Protein AF-A0A1J3JFQ8-F1 (afdb_monomer)

Sequence (88 aa):
FSEDWSSCQTNILGEKMFIHPRHDKEMRPHQIEGFGFLCNNLGANKPGGCILAHAPGSGKTFLLISFMQSFMAMDPQAKPLIVLPKGI

Radius of gyration: 14.69 Å; Cα contacts (8 Å, |Δi|>4): 59; chains: 1; bounding box: 39×40×32 Å

InterPro domains:
  IPR006935 Helicase/UvrB, N-terminal [PF04851] (25-85)
  IPR027417 P-loop containing nucleoside triphosphate hydrolase [SSF52540] (15-86)
  IPR038718 SNF2-like, N-terminal domain superfamily [G3DSA:3.40.50.10810] (2-88)
  IPR044567 SNF2 domain-containing protein CLSY/DRD1 [PTHR45821] (14-88)

Solvent-accessible surface area (backbone atoms only — not comparable to full-atom values): 5782 Å² total; per-residue (Å²): 138,85,80,75,79,76,78,66,85,64,49,79,47,33,80,66,57,55,74,51,74,77,53,56,78,71,52,50,73,72,47,53,53,50,46,53,53,45,31,63,27,61,41,26,82,76,56,80,60,86,82,89,82,70,65,87,90,74,49,60,69,60,45,51,53,47,48,50,56,25,51,38,70,70,36,81,84,64,78,89,84,86,86,73,80,84,81,133

Mean predicted aligned error: 8.01 Å

Organism: Noccaea caerulescens (NC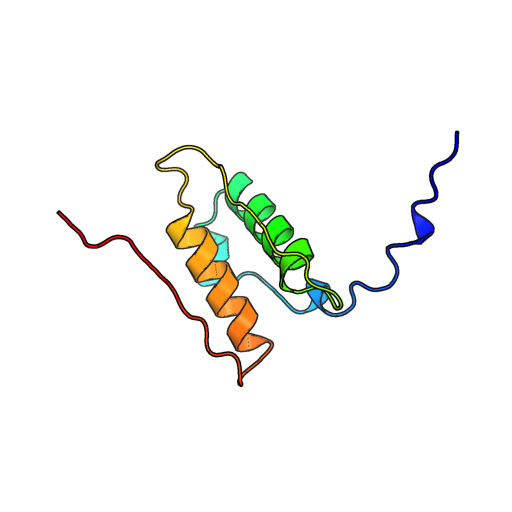BI:txid107243)

pLDDT: mean 83.24, std 19.45, range [32.66, 96.94]

Secondary structure (DSSP, 8-state):
----GGGGTT-TTGGG----HHHHTT--HHHHHHHHHHHHHHSSSS-------PPTTS-HHHHHHHHHHHHHHH-TT-------PPP-

Foldseek 3Di:
DDDDPPPPPFFPQLVQQDQDPVLVVVDDPVLVVVLSVCSVQPRTPDHDDDDDPDDPPNCVVSSVVRNVVRVCVSPVVDDDDDDDPDDD

Structure (mmCIF, N/CA/C/O backbone):
data_AF-A0A1J3JFQ8-F1
#
_entry.id   AF-A0A1J3JFQ8-F1
#
loop_
_atom_site.group_PDB
_atom_site.id
_atom_site.type_symbol
_atom_site.label_atom_id
_atom_site.label_alt_id
_atom_site.label_comp_id
_atom_site.label_asym_id
_atom_site.label_entity_id
_atom_site.label_seq_id
_atom_site.pdbx_PDB_ins_code
_atom_site.Cartn_x
_atom_site.Cartn_y
_atom_site.Cartn_z
_atom_site.occupancy
_atom_site.B_iso_or_equiv
_atom_site.auth_seq_id
_atom_site.auth_comp_id
_atom_site.auth_asym_id
_atom_site.auth_atom_id
_atom_site.pdbx_PDB_model_num
ATOM 1 N N . PHE A 1 1 ? -27.042 19.468 -15.018 1.00 39.31 1 PHE A N 1
ATOM 2 C CA . PHE A 1 1 ? -26.803 18.220 -14.276 1.00 39.31 1 PHE A CA 1
ATOM 3 C C . PHE A 1 1 ? -25.693 18.496 -13.285 1.00 39.31 1 PHE A C 1
ATOM 5 O O . PHE A 1 1 ? -24.529 18.474 -13.652 1.00 39.31 1 PHE A O 1
ATOM 12 N N . SER A 1 2 ? -26.084 18.947 -12.094 1.00 32.66 2 SER A N 1
ATOM 13 C CA . SER A 1 2 ? -25.170 19.265 -11.001 1.00 32.66 2 SER A CA 1
ATOM 14 C C . SER A 1 2 ? -25.108 18.020 -10.134 1.00 32.66 2 SER A C 1
ATOM 16 O O . SER A 1 2 ? -26.075 17.729 -9.435 1.00 32.66 2 SER A O 1
ATOM 18 N N . GLU A 1 3 ? -24.038 17.244 -10.260 1.00 40.56 3 GLU A 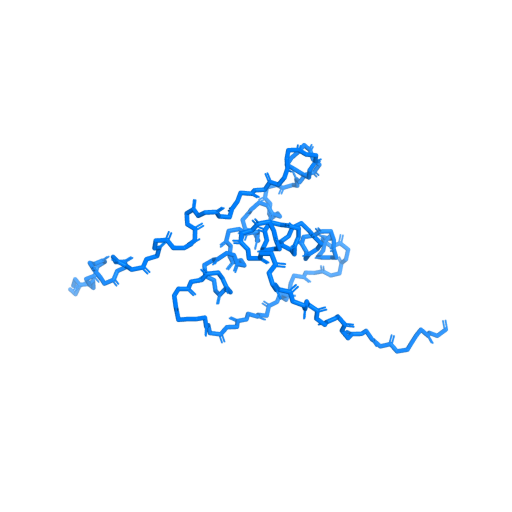N 1
ATOM 19 C CA . GLU A 1 3 ? -23.772 16.157 -9.324 1.00 40.56 3 GLU A CA 1
ATOM 20 C C . GLU A 1 3 ? -23.071 16.736 -8.100 1.00 40.56 3 GLU A C 1
ATOM 22 O O . GLU A 1 3 ? -22.082 17.466 -8.176 1.00 40.56 3 GLU A O 1
ATOM 27 N N . ASP A 1 4 ? -23.713 16.471 -6.976 1.00 35.47 4 ASP A N 1
ATOM 28 C CA . ASP A 1 4 ? -23.486 17.052 -5.673 1.00 35.47 4 ASP A CA 1
ATOM 29 C C . ASP A 1 4 ? -22.180 16.498 -5.080 1.00 35.47 4 ASP A C 1
ATOM 31 O O . ASP A 1 4 ? -22.120 15.372 -4.587 1.00 35.47 4 ASP A O 1
ATOM 35 N N . TRP A 1 5 ? -21.108 17.292 -5.119 1.00 45.00 5 TRP A N 1
ATOM 36 C CA . TRP A 1 5 ? -19.824 16.977 -4.467 1.00 45.00 5 TRP A CA 1
AT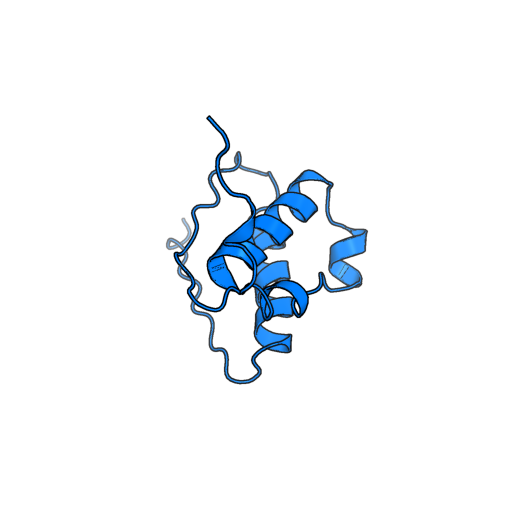OM 37 C C . TRP A 1 5 ? -19.907 16.995 -2.926 1.00 45.00 5 TRP A C 1
ATOM 39 O O . TRP A 1 5 ? -18.916 16.756 -2.234 1.00 45.00 5 TRP A O 1
ATOM 49 N N . SER A 1 6 ? -21.093 17.241 -2.368 1.00 37.78 6 SER A N 1
ATOM 50 C CA . SER A 1 6 ? -21.321 17.425 -0.933 1.00 37.78 6 SER A CA 1
ATOM 51 C C . SER A 1 6 ? -21.397 16.118 -0.130 1.00 37.78 6 SER A C 1
ATOM 53 O O . SER A 1 6 ? -21.389 16.161 1.098 1.00 37.78 6 SER A O 1
ATOM 55 N N . SER A 1 7 ? -21.410 14.939 -0.768 1.00 36.72 7 SER A N 1
ATOM 56 C CA . SER A 1 7 ? -21.483 13.651 -0.047 1.00 36.72 7 SER A CA 1
ATOM 57 C C . SER A 1 7 ? -20.136 13.134 0.497 1.00 36.72 7 SER A C 1
ATOM 59 O O . SER A 1 7 ? -20.112 12.112 1.187 1.00 36.72 7 SER A O 1
ATOM 61 N N . CYS A 1 8 ? -19.010 13.809 0.245 1.00 43.97 8 CYS A N 1
ATOM 62 C CA . CYS A 1 8 ? -17.686 13.346 0.693 1.00 43.97 8 CYS A CA 1
ATOM 63 C C . CYS A 1 8 ? -17.319 13.747 2.139 1.00 43.97 8 CYS A C 1
ATOM 65 O O . CYS A 1 8 ? -16.202 13.480 2.585 1.00 43.97 8 CYS A O 1
ATOM 67 N N . GLN A 1 9 ? -18.240 14.332 2.914 1.00 43.38 9 GLN A N 1
ATOM 68 C CA . GLN A 1 9 ? -17.997 14.803 4.290 1.00 43.38 9 GLN A CA 1
ATOM 69 C C . GLN A 1 9 ? -17.855 13.697 5.368 1.00 43.38 9 GLN A C 1
ATOM 71 O O . GLN A 1 9 ? -18.167 13.923 6.533 1.00 43.38 9 GLN A O 1
ATOM 76 N N . THR A 1 10 ? -17.343 12.502 5.046 1.00 40.09 10 THR A N 1
ATOM 77 C CA . THR A 1 10 ? -17.058 11.462 6.065 1.00 40.09 10 THR A CA 1
ATOM 78 C C . THR A 1 10 ? -15.706 10.747 5.916 1.00 40.09 10 THR A C 1
ATOM 80 O O . THR A 1 10 ? -15.568 9.608 6.358 1.00 40.09 10 THR A O 1
ATOM 83 N N . ASN A 1 11 ? -14.665 11.406 5.393 1.00 44.53 11 ASN A N 1
ATOM 84 C CA . ASN A 1 11 ? -13.304 10.836 5.304 1.00 44.53 11 ASN A CA 1
ATOM 85 C C . ASN A 1 11 ? -12.346 11.275 6.433 1.00 44.53 11 ASN A C 1
ATOM 87 O O . ASN A 1 11 ? -11.153 11.444 6.213 1.00 44.53 11 ASN A O 1
ATOM 91 N N . ILE A 1 12 ? -12.838 11.385 7.672 1.00 48.38 12 ILE A N 1
ATOM 92 C CA . ILE A 1 12 ? -12.038 11.818 8.842 1.00 48.38 12 ILE A CA 1
ATOM 93 C C . ILE A 1 12 ? -10.858 10.857 9.154 1.00 48.38 12 ILE A C 1
ATOM 95 O O . ILE A 1 12 ? -9.907 11.227 9.837 1.00 48.38 12 ILE A O 1
ATOM 99 N N . LEU A 1 13 ? -10.874 9.619 8.640 1.00 49.25 13 LEU A N 1
ATOM 100 C CA . LEU A 1 13 ? -9.785 8.646 8.825 1.00 49.25 13 LEU A CA 1
ATOM 101 C C . LEU A 1 13 ? -8.719 8.668 7.714 1.00 49.25 13 LEU A C 1
ATOM 103 O O . LEU A 1 13 ? -7.552 8.417 8.008 1.00 49.25 13 LEU A O 1
ATOM 107 N N . GLY A 1 14 ? -9.075 9.037 6.476 1.00 49.28 14 GLY A N 1
ATOM 108 C CA . GLY A 1 14 ? -8.106 9.182 5.379 1.00 49.28 14 GLY A CA 1
ATOM 109 C C . GLY A 1 14 ? -7.085 10.297 5.642 1.00 49.28 14 GLY A C 1
ATOM 110 O O . GLY A 1 14 ? -5.931 10.186 5.239 1.00 49.28 14 GLY A O 1
ATOM 111 N N . GLU A 1 15 ? -7.479 11.314 6.413 1.00 54.72 15 GLU A N 1
ATOM 112 C CA . GLU A 1 15 ? -6.621 12.422 6.856 1.00 54.72 15 GLU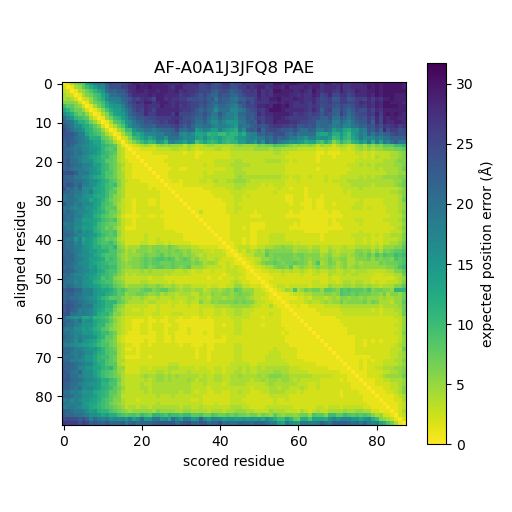 A CA 1
ATOM 113 C C . GLU A 1 15 ? -5.585 12.033 7.928 1.00 54.72 15 GLU A C 1
ATOM 115 O O . GLU A 1 15 ? -4.694 12.825 8.227 1.00 54.72 15 GLU A O 1
ATOM 120 N N . LYS A 1 16 ? -5.657 10.828 8.517 1.00 64.50 16 LYS A N 1
ATOM 121 C CA . LYS A 1 16 ? -4.686 10.367 9.532 1.00 64.50 16 LYS A CA 1
ATOM 122 C C . LYS A 1 16 ? -3.513 9.573 8.968 1.00 64.50 16 LYS A C 1
ATOM 124 O O . LYS A 1 16 ? -2.552 9.318 9.695 1.00 64.50 16 LYS A O 1
ATOM 129 N N . MET A 1 17 ? -3.582 9.154 7.709 1.00 82.06 17 MET A N 1
ATOM 130 C CA . MET A 1 17 ? -2.572 8.287 7.115 1.00 82.06 17 MET A CA 1
ATOM 131 C C . MET A 1 17 ? -1.600 9.100 6.258 1.00 82.06 17 MET A C 1
ATOM 133 O O . MET A 1 17 ? -1.908 9.493 5.137 1.00 82.06 17 MET A O 1
ATOM 137 N N . PHE A 1 18 ? -0.399 9.324 6.787 1.00 90.06 18 PHE A N 1
ATOM 138 C CA . PHE A 1 18 ? 0.666 10.062 6.105 1.00 90.06 18 PHE A CA 1
ATOM 139 C C . PHE A 1 18 ? 1.748 9.119 5.591 1.00 90.06 18 PHE A C 1
ATOM 141 O O . PHE A 1 18 ? 2.049 8.106 6.227 1.00 90.06 18 PHE A O 1
ATOM 148 N N . ILE A 1 19 ? 2.372 9.464 4.465 1.00 93.56 19 ILE A N 1
ATOM 149 C CA . ILE A 1 19 ? 3.534 8.729 3.958 1.00 93.56 19 ILE A CA 1
ATOM 150 C C . ILE A 1 19 ? 4.672 8.889 4.970 1.00 93.56 19 ILE A C 1
ATOM 152 O O . ILE A 1 19 ? 5.008 9.998 5.384 1.00 93.56 19 ILE A O 1
ATOM 156 N N . HIS A 1 20 ? 5.278 7.777 5.388 1.00 94.38 20 HIS A N 1
ATOM 157 C CA . HIS A 1 20 ? 6.427 7.839 6.284 1.00 94.38 20 HIS A CA 1
ATOM 158 C C . HIS A 1 20 ? 7.571 8.647 5.627 1.00 94.38 20 HIS A C 1
ATOM 160 O O . HIS A 1 20 ? 7.900 8.364 4.472 1.00 94.38 20 HIS A O 1
ATOM 166 N N . PRO A 1 21 ? 8.264 9.565 6.338 1.00 93.19 21 PRO A N 1
ATOM 167 C CA . PRO A 1 21 ? 9.244 10.477 5.728 1.00 93.19 21 PRO A CA 1
ATOM 168 C C . PRO A 1 21 ? 10.372 9.800 4.941 1.00 93.19 21 PRO A C 1
ATOM 170 O O . PRO A 1 21 ? 10.929 10.377 4.013 1.00 93.19 21 PRO A O 1
ATOM 173 N N . ARG A 1 22 ? 10.741 8.565 5.307 1.00 94.12 22 ARG A N 1
ATOM 174 C CA . ARG A 1 22 ? 11.727 7.774 4.549 1.00 94.12 22 ARG A CA 1
ATOM 175 C C . ARG A 1 22 ? 11.199 7.348 3.179 1.00 94.12 22 ARG A C 1
ATOM 177 O O . ARG A 1 22 ? 11.974 7.286 2.241 1.00 94.12 22 ARG A O 1
ATOM 184 N N . HIS A 1 23 ? 9.917 7.015 3.084 1.00 95.50 23 HIS A N 1
ATOM 185 C CA . HIS A 1 23 ? 9.317 6.551 1.838 1.00 95.50 23 HIS A CA 1
ATOM 186 C C . HIS A 1 23 ? 8.992 7.717 0.915 1.00 95.50 23 HIS A C 1
ATOM 188 O O . HIS A 1 23 ? 9.214 7.609 -0.283 1.00 95.50 23 HIS A O 1
ATOM 194 N N . ASP A 1 24 ? 8.552 8.839 1.485 1.00 93.81 24 ASP A N 1
ATOM 195 C CA . ASP A 1 24 ? 8.229 10.061 0.745 1.00 93.81 24 ASP A CA 1
ATOM 196 C C . ASP A 1 24 ? 9.417 10.566 -0.093 1.00 93.81 24 ASP A C 1
ATOM 198 O O . ASP A 1 24 ? 9.266 10.904 -1.261 1.00 93.81 24 ASP A O 1
ATOM 202 N N . LYS A 1 25 ? 10.638 10.481 0.455 1.00 95.00 25 LYS A N 1
ATOM 203 C CA . LYS A 1 25 ? 11.882 10.839 -0.252 1.00 95.00 25 LYS A CA 1
ATOM 204 C C . LYS A 1 25 ? 12.181 9.985 -1.488 1.00 95.00 25 LYS A C 1
ATOM 206 O O . LYS A 1 25 ? 12.889 10.445 -2.378 1.00 95.00 25 LYS A O 1
ATOM 211 N N . GLU A 1 26 ? 11.680 8.755 -1.525 1.00 95.19 26 GLU A N 1
ATOM 212 C CA . GLU A 1 26 ? 11.961 7.778 -2.585 1.00 95.19 26 GLU A CA 1
ATOM 213 C C . GLU A 1 26 ? 10.784 7.623 -3.560 1.00 95.19 26 GLU A C 1
ATOM 215 O O . GLU A 1 26 ? 10.945 7.097 -4.666 1.00 95.19 26 GLU A O 1
ATOM 220 N N . MET A 1 27 ? 9.583 8.056 -3.160 1.00 95.25 27 MET A N 1
ATOM 221 C CA . MET A 1 27 ? 8.379 7.897 -3.963 1.00 95.25 27 MET A CA 1
ATOM 222 C C . MET A 1 27 ? 8.418 8.759 -5.223 1.00 95.25 27 MET A C 1
ATOM 224 O O . MET A 1 27 ? 8.748 9.943 -5.221 1.00 95.25 27 MET A O 1
ATOM 228 N N . ARG A 1 28 ? 8.006 8.149 -6.333 1.00 95.88 28 ARG A N 1
ATOM 229 C CA . ARG A 1 28 ? 7.708 8.858 -7.580 1.00 95.88 28 ARG A CA 1
ATOM 230 C C . ARG A 1 28 ? 6.299 9.466 -7.523 1.00 95.88 28 ARG A C 1
ATOM 232 O O . ARG A 1 28 ? 5.454 8.924 -6.811 1.00 95.88 28 ARG A O 1
ATOM 239 N N . PRO A 1 29 ? 5.990 10.502 -8.326 1.00 95.69 29 PRO A N 1
ATOM 240 C CA . PRO A 1 29 ? 4.672 11.148 -8.319 1.00 95.69 29 PRO A CA 1
ATOM 241 C C . PRO A 1 29 ? 3.493 10.171 -8.443 1.00 95.69 29 PRO A C 1
ATOM 243 O O . PRO A 1 29 ? 2.565 10.212 -7.641 1.00 95.69 29 PRO A O 1
ATOM 246 N N . HIS A 1 30 ? 3.581 9.193 -9.350 1.00 94.75 30 HIS A N 1
ATOM 247 C CA . HIS A 1 30 ? 2.530 8.182 -9.527 1.00 94.75 30 HIS A CA 1
ATOM 248 C C . HIS A 1 30 ? 2.356 7.257 -8.312 1.00 94.75 30 HIS A C 1
ATOM 250 O O . HIS A 1 30 ? 1.293 6.674 -8.119 1.00 94.75 30 HIS A O 1
ATOM 256 N N . GLN A 1 31 ? 3.393 7.087 -7.487 1.00 96.00 31 GLN A N 1
ATOM 257 C CA . GLN A 1 31 ? 3.304 6.319 -6.243 1.00 96.00 31 GLN A CA 1
ATOM 258 C C . GLN A 1 31 ? 2.664 7.144 -5.128 1.00 96.00 31 GLN A C 1
ATOM 260 O O . GLN A 1 31 ? 1.918 6.578 -4.338 1.00 96.00 31 GLN A O 1
ATOM 265 N N . ILE A 1 32 ? 2.897 8.459 -5.092 1.00 94.88 32 ILE A N 1
ATOM 266 C CA . ILE A 1 32 ? 2.221 9.374 -4.158 1.00 94.88 32 ILE A CA 1
ATOM 267 C C . ILE A 1 32 ? 0.714 9.378 -4.446 1.00 94.88 32 ILE A C 1
ATOM 269 O O . ILE A 1 32 ? -0.095 9.189 -3.537 1.00 94.88 32 ILE A O 1
ATOM 273 N N . GLU A 1 33 ? 0.332 9.485 -5.720 1.00 94.06 33 GLU A N 1
ATOM 274 C CA . GLU A 1 33 ? -1.06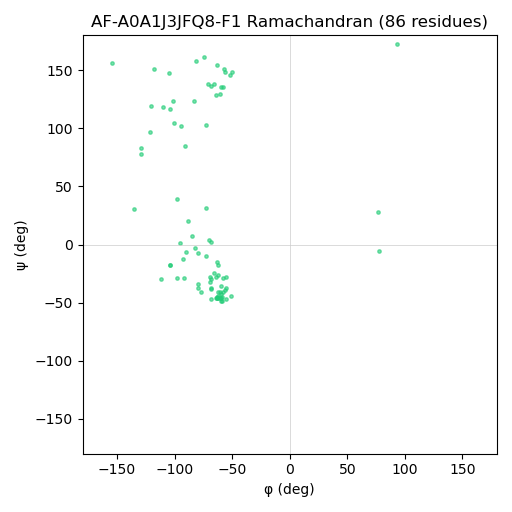5 9.352 -6.157 1.00 94.06 33 GLU A CA 1
ATOM 275 C C . GLU A 1 33 ? -1.642 7.976 -5.796 1.00 94.06 33 GLU A C 1
ATOM 277 O O . GLU A 1 33 ? -2.731 7.878 -5.225 1.00 94.06 33 GLU A O 1
ATOM 282 N N . GLY A 1 34 ? -0.884 6.906 -6.057 1.00 94.81 34 GLY A N 1
ATOM 283 C 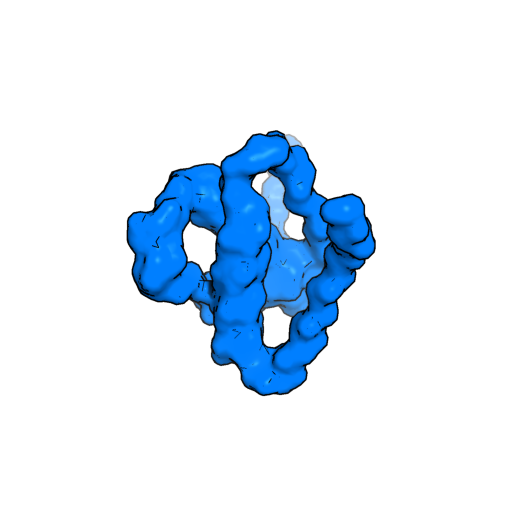CA . GLY A 1 34 ? -1.261 5.547 -5.679 1.00 94.81 34 GLY A CA 1
ATOM 284 C C . GLY A 1 34 ? -1.450 5.375 -4.170 1.00 94.81 34 GLY A C 1
ATOM 285 O O . GLY A 1 34 ? -2.343 4.645 -3.745 1.00 94.81 34 GLY A O 1
ATOM 286 N N . PHE A 1 35 ? -0.658 6.061 -3.346 1.00 95.31 35 PHE A N 1
ATOM 287 C CA . PHE A 1 35 ? -0.786 6.016 -1.892 1.00 95.31 35 PHE A CA 1
ATOM 288 C C . PHE A 1 35 ? -2.084 6.694 -1.455 1.00 95.31 35 PHE A C 1
ATOM 290 O O . PHE A 1 35 ? -2.853 6.099 -0.703 1.00 95.31 35 PHE A O 1
ATOM 297 N N . GLY A 1 36 ? -2.379 7.883 -1.991 1.00 93.19 36 GLY A N 1
ATOM 298 C CA . GLY A 1 36 ? -3.650 8.572 -1.749 1.00 93.19 36 GLY A CA 1
ATOM 299 C C . GLY A 1 36 ? -4.859 7.735 -2.177 1.00 93.19 36 GLY A C 1
ATOM 300 O O . GLY A 1 36 ? -5.840 7.631 -1.440 1.00 93.19 36 GLY A O 1
ATOM 301 N N . PHE A 1 37 ? -4.764 7.053 -3.322 1.00 93.50 37 PHE A N 1
ATOM 302 C CA . PHE A 1 37 ? -5.782 6.102 -3.766 1.00 93.50 37 PHE A CA 1
ATOM 303 C C . PHE A 1 37 ? -5.996 4.969 -2.749 1.00 93.50 37 PHE A C 1
ATOM 305 O O . PHE A 1 37 ? -7.142 4.658 -2.422 1.00 93.50 37 PHE A O 1
ATOM 312 N N . LEU A 1 38 ? -4.930 4.378 -2.202 1.00 94.38 38 LEU A N 1
ATOM 313 C CA . LEU A 1 38 ? -5.053 3.353 -1.160 1.00 94.38 38 LEU A CA 1
ATOM 314 C C . LEU A 1 38 ? -5.691 3.906 0.123 1.00 94.38 38 LEU A C 1
ATOM 316 O O . LEU A 1 38 ? -6.611 3.279 0.646 1.00 94.38 38 LEU A O 1
ATOM 320 N N . CYS A 1 39 ? -5.272 5.083 0.601 1.00 91.81 39 CYS A N 1
ATOM 321 C CA . CYS A 1 39 ? -5.865 5.734 1.778 1.00 91.81 39 CYS A CA 1
ATOM 322 C C . CYS A 1 39 ? -7.377 5.916 1.626 1.00 91.81 39 CYS A C 1
ATOM 324 O O . CYS A 1 39 ? -8.137 5.558 2.523 1.00 91.81 39 CYS A O 1
ATOM 326 N N . ASN A 1 40 ? -7.818 6.413 0.470 1.00 89.31 40 ASN A N 1
ATOM 327 C CA . ASN A 1 40 ? -9.227 6.710 0.218 1.00 89.31 40 ASN A CA 1
ATOM 328 C C . ASN A 1 40 ? -10.105 5.455 0.129 1.00 89.31 40 ASN A C 1
ATOM 330 O O . ASN A 1 40 ? -11.285 5.516 0.459 1.00 89.31 40 ASN A O 1
ATOM 334 N N . ASN A 1 41 ? -9.550 4.322 -0.308 1.00 91.31 41 ASN A N 1
ATOM 335 C CA . ASN A 1 41 ? -10.322 3.092 -0.515 1.00 91.31 41 ASN A CA 1
ATOM 336 C C . ASN A 1 41 ? -10.233 2.101 0.656 1.00 91.31 41 ASN A C 1
ATOM 338 O O . ASN A 1 41 ? -11.166 1.322 0.874 1.00 91.31 41 ASN A O 1
ATOM 342 N N . LEU A 1 42 ? -9.117 2.108 1.391 1.00 90.81 42 LEU A N 1
ATOM 343 C CA . LEU A 1 42 ? -8.831 1.157 2.470 1.00 90.81 42 LEU A CA 1
ATOM 344 C C . LEU A 1 42 ? -8.826 1.797 3.863 1.00 90.81 42 LEU A C 1
ATOM 346 O O . LEU A 1 42 ? -9.134 1.116 4.834 1.00 90.81 42 LEU A O 1
ATOM 350 N N . GLY A 1 43 ? -8.479 3.083 3.970 1.00 83.94 43 GLY A N 1
ATOM 351 C CA . GLY A 1 43 ? -8.423 3.828 5.235 1.00 83.94 43 GLY A CA 1
ATOM 352 C C . GLY A 1 43 ? -9.691 4.629 5.555 1.00 83.94 43 GLY A C 1
ATOM 353 O O . GLY A 1 43 ? -9.734 5.325 6.566 1.00 83.94 43 GLY A O 1
ATOM 354 N N . ALA A 1 44 ? -10.719 4.571 4.704 1.00 81.06 44 ALA A N 1
ATOM 355 C CA . ALA A 1 44 ? -11.985 5.268 4.920 1.00 81.06 44 ALA A CA 1
ATOM 356 C C . ALA A 1 44 ? -12.854 4.593 5.999 1.00 81.06 44 ALA A C 1
ATOM 358 O O . ALA A 1 44 ? -12.708 3.409 6.288 1.00 81.06 44 ALA A O 1
ATOM 359 N N . ASN A 1 45 ? -13.831 5.332 6.543 1.00 77.88 45 ASN A N 1
ATOM 360 C CA . ASN A 1 45 ? -14.789 4.817 7.538 1.00 77.88 45 ASN A CA 1
ATOM 361 C C . ASN A 1 45 ? -15.593 3.597 7.045 1.00 77.88 45 ASN A C 1
ATOM 363 O O . ASN A 1 45 ? -16.037 2.777 7.845 1.00 77.88 45 ASN A O 1
ATOM 367 N N . LYS A 1 46 ? -15.813 3.497 5.730 1.00 82.62 46 LYS A N 1
ATOM 368 C CA . LYS A 1 46 ? -16.485 2.374 5.066 1.00 82.62 46 LYS A CA 1
ATOM 369 C C . LYS A 1 46 ? -15.602 1.891 3.907 1.00 82.62 46 LYS A C 1
ATOM 371 O O . LYS A 1 46 ? -15.802 2.347 2.782 1.00 82.62 46 LYS A O 1
ATOM 376 N N . PRO A 1 47 ? -14.596 1.041 4.170 1.00 86.62 47 PRO A N 1
ATOM 377 C CA . PRO A 1 47 ? -13.652 0.617 3.142 1.00 86.62 47 PRO A CA 1
ATOM 378 C C . PRO A 1 47 ? -14.323 -0.324 2.132 1.00 86.62 47 PRO A C 1
ATOM 380 O O . PRO A 1 47 ? -15.090 -1.208 2.510 1.00 86.62 47 PRO A O 1
ATOM 383 N N . GLY A 1 48 ? -14.023 -0.130 0.846 1.00 87.44 48 GLY A N 1
ATOM 384 C CA . GLY A 1 48 ? -14.560 -0.942 -0.258 1.00 87.44 48 GLY A CA 1
ATOM 385 C C . GLY A 1 48 ? -13.568 -1.957 -0.833 1.00 87.44 48 GLY A C 1
ATOM 386 O O . GLY A 1 48 ? -13.972 -2.905 -1.503 1.00 87.44 48 GLY A O 1
ATOM 387 N N . GLY A 1 49 ? -12.272 -1.783 -0.559 1.00 92.06 49 GLY A N 1
ATOM 388 C CA . GLY A 1 49 ? -11.200 -2.540 -1.208 1.00 92.06 49 GLY A CA 1
ATOM 389 C C . GLY A 1 49 ? -10.636 -1.820 -2.435 1.00 92.06 49 GLY A C 1
ATOM 390 O O . GLY A 1 49 ? -11.135 -0.780 -2.855 1.00 92.06 49 GLY A O 1
ATOM 391 N N . CYS A 1 50 ? -9.558 -2.354 -3.010 1.00 94.56 50 CYS A N 1
ATOM 392 C CA . CYS A 1 50 ? -8.915 -1.750 -4.176 1.00 94.56 50 CYS A CA 1
ATOM 393 C C . CYS A 1 50 ? -8.144 -2.776 -5.017 1.00 94.56 50 CYS A C 1
ATOM 395 O O . CYS A 1 50 ? -7.667 -3.784 -4.493 1.00 94.56 50 CYS A O 1
ATOM 397 N N . ILE A 1 51 ? -7.941 -2.474 -6.304 1.00 94.75 51 ILE A N 1
ATOM 398 C CA . ILE A 1 51 ? -7.072 -3.239 -7.210 1.00 94.75 51 ILE A CA 1
ATOM 399 C C . ILE A 1 51 ? -5.975 -2.310 -7.737 1.00 94.75 51 ILE A C 1
ATOM 401 O O . ILE A 1 51 ? -6.256 -1.330 -8.423 1.00 94.75 51 ILE A O 1
ATOM 405 N N . LEU A 1 52 ? -4.711 -2.636 -7.459 1.00 92.56 52 LEU A N 1
ATOM 406 C CA . LEU A 1 52 ? -3.556 -1.919 -8.010 1.00 92.56 52 LEU A CA 1
ATOM 407 C C . LEU A 1 52 ? -3.096 -2.557 -9.328 1.00 92.56 52 LEU A C 1
ATOM 409 O O . LEU A 1 52 ? -2.166 -3.364 -9.353 1.00 92.56 52 LEU A O 1
ATOM 413 N N . ALA A 1 53 ? -3.722 -2.158 -10.435 1.00 92.31 53 ALA A N 1
ATOM 414 C CA . ALA A 1 53 ? -3.468 -2.710 -11.772 1.00 92.31 53 ALA A CA 1
ATOM 415 C C . ALA A 1 53 ? -2.337 -2.007 -12.560 1.00 92.31 53 ALA A C 1
ATOM 417 O O . ALA A 1 53 ? -2.268 -2.111 -13.782 1.00 92.31 53 ALA A O 1
ATOM 418 N N . HIS A 1 54 ? -1.436 -1.278 -11.892 1.00 88.38 54 HIS A N 1
ATOM 419 C CA . HIS A 1 54 ? -0.318 -0.618 -12.576 1.00 88.38 54 HIS A CA 1
ATOM 420 C C . HIS A 1 54 ? 0.637 -1.612 -13.252 1.00 88.38 54 HIS A C 1
ATOM 422 O O . HIS A 1 54 ? 0.823 -2.738 -12.779 1.00 88.38 54 HIS A O 1
ATOM 428 N N . ALA A 1 55 ? 1.328 -1.140 -14.294 1.00 91.81 55 ALA A N 1
ATOM 429 C CA . ALA A 1 55 ? 2.308 -1.906 -15.061 1.00 91.81 55 ALA A CA 1
ATOM 430 C C . ALA A 1 55 ? 3.360 -2.620 -14.174 1.00 91.81 55 ALA A C 1
ATOM 432 O O . ALA A 1 55 ? 3.710 -2.126 -13.092 1.00 91.81 55 ALA A O 1
ATOM 433 N N . PRO A 1 56 ? 3.879 -3.794 -14.584 1.00 90.31 56 PRO A N 1
ATOM 434 C CA . PRO A 1 56 ? 5.008 -4.444 -13.916 1.00 90.31 56 PRO A CA 1
ATOM 435 C C . PRO A 1 56 ? 6.199 -3.490 -13.746 1.00 90.31 56 PRO A C 1
ATOM 437 O O . PRO A 1 56 ? 6.416 -2.606 -14.567 1.00 90.31 56 PRO A O 1
ATOM 440 N N . GLY A 1 57 ? 6.954 -3.630 -12.654 1.00 92.44 57 GLY A N 1
ATOM 441 C CA . GLY A 1 57 ? 8.104 -2.759 -12.373 1.00 92.44 57 GLY A CA 1
ATOM 442 C C . GLY A 1 57 ? 7.770 -1.360 -11.832 1.00 92.44 57 GLY A C 1
ATOM 443 O O . GLY A 1 57 ? 8.674 -0.662 -11.392 1.00 92.44 57 GLY A O 1
ATOM 444 N N . SER A 1 58 ? 6.495 -0.959 -11.743 1.00 93.81 58 SER A N 1
ATOM 445 C CA . SER A 1 58 ? 6.101 0.375 -11.243 1.00 93.81 58 SER A CA 1
ATOM 446 C C . SER A 1 58 ? 6.310 0.618 -9.736 1.00 93.81 58 SER A C 1
ATOM 448 O O . SER A 1 58 ? 5.907 1.658 -9.213 1.00 93.81 58 SER A O 1
ATOM 450 N N . GLY A 1 59 ? 6.901 -0.342 -9.017 1.00 95.56 59 GLY A N 1
ATOM 451 C C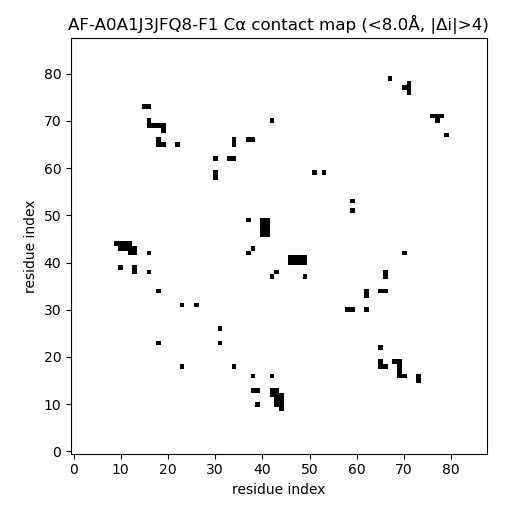A . GLY A 1 59 ? 7.158 -0.238 -7.579 1.00 95.56 59 GLY A CA 1
ATOM 452 C C . GLY A 1 59 ? 5.928 -0.450 -6.689 1.00 95.56 59 GLY A C 1
ATOM 453 O O . GLY A 1 59 ? 5.882 0.083 -5.584 1.00 95.56 59 GLY A O 1
ATOM 454 N N . LYS A 1 60 ? 4.931 -1.233 -7.130 1.00 94.88 60 LYS A N 1
ATOM 455 C CA . LYS A 1 60 ? 3.724 -1.552 -6.334 1.00 94.88 60 LYS A CA 1
ATOM 456 C C . LYS A 1 60 ? 4.035 -2.175 -4.971 1.00 94.88 60 LYS A C 1
ATOM 458 O O . LYS A 1 60 ? 3.354 -1.875 -4.002 1.00 94.88 60 LYS A O 1
ATOM 463 N N . THR A 1 61 ? 5.060 -3.023 -4.885 1.00 95.88 61 THR A N 1
ATOM 464 C CA . THR A 1 61 ? 5.466 -3.638 -3.612 1.00 95.88 61 THR A CA 1
ATOM 465 C C . THR A 1 61 ? 5.906 -2.578 -2.608 1.00 95.88 61 THR A C 1
ATOM 467 O O . THR A 1 61 ? 5.445 -2.580 -1.473 1.00 95.88 61 THR A O 1
ATOM 470 N N . PHE A 1 62 ? 6.734 -1.624 -3.043 1.00 96.94 62 PHE A N 1
ATOM 471 C CA . PHE A 1 62 ? 7.147 -0.491 -2.216 1.00 96.94 62 PHE A CA 1
ATOM 472 C C . PHE A 1 62 ? 5.956 0.388 -1.810 1.00 96.94 62 PHE A C 1
ATOM 474 O O . PHE A 1 62 ? 5.848 0.791 -0.652 1.00 96.94 62 PHE A O 1
ATOM 481 N N . LEU A 1 63 ? 5.024 0.618 -2.740 1.00 96.31 63 LEU A N 1
ATOM 482 C CA . LEU A 1 63 ? 3.785 1.345 -2.471 1.00 96.31 63 LEU A CA 1
ATOM 483 C C . LEU A 1 63 ? 2.933 0.658 -1.388 1.00 96.31 63 LEU A C 1
ATOM 485 O O . LEU A 1 63 ? 2.527 1.307 -0.427 1.00 96.31 63 LEU A O 1
ATOM 489 N N . LEU A 1 64 ? 2.714 -0.657 -1.504 1.00 96.12 64 LEU A N 1
ATOM 490 C CA . LEU A 1 64 ? 1.970 -1.449 -0.519 1.00 96.12 64 LEU A CA 1
ATOM 491 C C . LEU A 1 64 ? 2.655 -1.451 0.850 1.00 96.12 64 LEU A C 1
ATOM 493 O O . LEU A 1 64 ? 1.985 -1.265 1.860 1.00 96.12 64 LEU A O 1
ATOM 497 N N . ILE A 1 65 ? 3.981 -1.622 0.898 1.00 96.88 65 ILE A N 1
ATOM 498 C CA . ILE A 1 65 ? 4.755 -1.555 2.149 1.00 96.88 65 ILE A CA 1
ATOM 499 C C . ILE A 1 65 ? 4.592 -0.187 2.812 1.00 96.88 65 ILE A C 1
ATOM 501 O O . ILE A 1 65 ? 4.374 -0.105 4.020 1.00 96.88 65 ILE A O 1
ATOM 505 N N . SER A 1 66 ? 4.644 0.881 2.018 1.00 96.38 66 SER A N 1
ATOM 506 C CA . SER A 1 66 ? 4.469 2.243 2.515 1.00 96.38 66 SER A CA 1
ATOM 507 C C . SER A 1 66 ? 3.083 2.462 3.104 1.00 96.38 66 SER A C 1
ATOM 509 O O . SER A 1 66 ? 2.976 2.985 4.209 1.00 96.38 66 SER A O 1
ATOM 511 N N . PHE A 1 67 ? 2.040 2.008 2.406 1.00 95.25 67 PHE A N 1
ATOM 512 C CA . PHE A 1 67 ? 0.667 2.036 2.904 1.00 95.25 67 PHE A CA 1
ATOM 513 C C . PHE A 1 67 ? 0.519 1.254 4.212 1.00 95.25 67 PHE A C 1
ATOM 515 O O . PHE A 1 67 ? -0.010 1.790 5.180 1.00 95.25 67 PHE A O 1
ATOM 522 N N . MET A 1 68 ? 1.027 0.018 4.275 1.00 95.50 68 MET A N 1
ATOM 523 C CA . MET A 1 68 ? 0.924 -0.824 5.472 1.00 95.50 68 MET A CA 1
ATOM 524 C C . MET A 1 68 ? 1.599 -0.187 6.685 1.00 95.50 68 MET A C 1
ATOM 526 O O . MET A 1 68 ? 1.040 -0.233 7.778 1.00 95.50 68 MET A O 1
ATOM 530 N N . GLN A 1 69 ? 2.766 0.438 6.501 1.00 94.31 69 GLN A N 1
ATOM 531 C CA . GLN A 1 69 ? 3.438 1.134 7.595 1.00 94.31 69 GLN A CA 1
ATOM 532 C C . GLN A 1 69 ? 2.570 2.268 8.155 1.00 94.31 69 GLN A C 1
ATOM 534 O O . GLN A 1 69 ? 2.432 2.390 9.371 1.00 94.31 69 GLN A O 1
ATOM 539 N N . SER A 1 70 ? 1.972 3.080 7.285 1.00 93.50 70 SER A N 1
ATOM 540 C CA . SER A 1 70 ? 1.097 4.177 7.704 1.00 93.50 70 SER A CA 1
ATOM 541 C C . SER A 1 70 ? -0.205 3.668 8.331 1.00 93.50 70 SER A C 1
ATOM 543 O O . SER A 1 70 ? -0.653 4.210 9.338 1.00 93.50 70 SER A O 1
ATOM 545 N N . PHE A 1 71 ? -0.773 2.588 7.790 1.00 92.12 71 PHE A N 1
ATOM 546 C CA . PHE A 1 71 ? -1.985 1.951 8.302 1.00 92.12 71 PHE A CA 1
ATOM 547 C C . PHE A 1 71 ? -1.784 1.374 9.710 1.00 92.12 71 PHE A C 1
ATOM 549 O O . PHE A 1 71 ? -2.576 1.636 10.608 1.00 92.12 71 PHE A O 1
ATOM 556 N N . MET A 1 72 ? -0.686 0.653 9.943 1.00 92.50 72 MET A N 1
ATOM 557 C CA . MET A 1 72 ? -0.357 0.102 11.264 1.00 92.50 72 MET A CA 1
ATOM 558 C C . MET A 1 72 ? 0.017 1.176 12.294 1.00 92.50 72 MET A C 1
ATOM 560 O O . MET A 1 72 ? -0.170 0.974 13.490 1.00 92.50 72 MET A O 1
ATOM 564 N N . ALA A 1 73 ? 0.562 2.316 11.857 1.00 90.75 73 ALA A N 1
ATOM 565 C CA . ALA A 1 73 ? 0.804 3.448 12.752 1.00 90.75 73 ALA A CA 1
ATOM 566 C C . ALA A 1 73 ? -0.512 4.099 13.214 1.00 90.75 73 ALA A C 1
ATOM 568 O O . ALA A 1 73 ? -0.595 4.605 14.332 1.00 90.75 73 ALA A O 1
ATOM 569 N N . MET A 1 74 ? -1.532 4.080 12.354 1.00 87.12 74 MET A N 1
ATOM 570 C CA . MET A 1 74 ? -2.870 4.582 12.653 1.00 87.12 74 MET A CA 1
ATOM 571 C C . MET A 1 74 ? -3.671 3.610 13.535 1.00 87.12 74 MET A C 1
ATOM 573 O O . MET A 1 74 ? -4.353 4.060 14.455 1.00 87.12 74 MET A O 1
ATOM 577 N N . ASP A 1 75 ? -3.579 2.304 13.272 1.00 87.94 75 ASP A N 1
ATOM 578 C CA . ASP A 1 75 ? -4.198 1.242 14.069 1.00 87.94 75 ASP A CA 1
ATOM 579 C C . ASP A 1 75 ? -3.137 0.254 14.595 1.00 87.94 75 ASP A C 1
ATOM 581 O O . ASP A 1 75 ? -2.765 -0.695 13.897 1.00 87.94 75 ASP A O 1
ATOM 585 N N . PRO A 1 76 ? -2.678 0.420 15.850 1.00 88.25 76 PRO A N 1
ATOM 586 C CA . PRO A 1 76 ? -1.705 -0.480 16.468 1.00 88.25 76 PRO A CA 1
ATOM 587 C C . PRO A 1 76 ? -2.187 -1.928 16.641 1.00 88.25 76 PRO A C 1
ATOM 589 O O . PRO A 1 76 ? -1.371 -2.804 16.930 1.00 88.25 76 PRO A O 1
ATOM 592 N N . GLN A 1 77 ? -3.491 -2.198 16.513 1.00 92.44 77 GLN A N 1
ATOM 593 C CA . GLN A 1 77 ? -4.037 -3.556 16.581 1.00 92.44 77 GLN A CA 1
ATOM 594 C C . GLN A 1 77 ? -4.107 -4.241 15.211 1.00 92.44 77 GLN A C 1
ATOM 596 O O . GLN A 1 77 ? -4.407 -5.439 15.152 1.00 92.44 77 GLN A O 1
ATOM 601 N N . ALA A 1 78 ? -3.810 -3.521 14.125 1.00 90.19 78 ALA A N 1
ATOM 602 C CA . ALA A 1 78 ? -3.828 -4.052 12.771 1.00 90.19 78 ALA A CA 1
ATOM 603 C C . ALA A 1 78 ? -2.887 -5.258 12.610 1.00 90.19 78 ALA A C 1
ATOM 605 O O . ALA A 1 78 ? -1.732 -5.252 13.038 1.00 90.19 78 ALA A O 1
ATOM 606 N N . LYS A 1 79 ? -3.379 -6.300 11.929 1.00 94.56 79 LYS A N 1
ATOM 607 C CA . LYS A 1 79 ? -2.641 -7.539 11.629 1.00 94.56 79 LYS A CA 1
ATOM 608 C C . LYS A 1 79 ? -2.735 -7.849 10.129 1.00 94.56 79 LYS A C 1
ATOM 610 O O . LYS A 1 79 ? -3.570 -8.666 9.737 1.00 94.56 79 LYS A O 1
ATOM 615 N N . PRO A 1 80 ? -1.950 -7.169 9.273 1.00 93.25 80 PRO A N 1
ATOM 616 C CA . PRO A 1 80 ? -2.029 -7.363 7.828 1.00 93.25 80 PRO A CA 1
ATOM 617 C C . PRO A 1 80 ? -1.592 -8.780 7.428 1.00 93.25 80 PRO A C 1
ATOM 619 O O . PRO A 1 80 ? -0.593 -9.299 7.923 1.00 93.25 80 PRO A O 1
ATOM 622 N N . LEU A 1 81 ? -2.325 -9.385 6.491 1.00 95.75 81 LEU A N 1
ATOM 623 C CA . LEU A 1 81 ? -1.979 -10.658 5.858 1.00 95.75 81 LEU A CA 1
ATOM 624 C C . LEU A 1 81 ? -1.584 -10.399 4.403 1.00 95.75 81 LEU A C 1
ATOM 626 O O . LEU A 1 81 ? -2.400 -9.933 3.609 1.00 95.75 81 LEU A O 1
ATOM 630 N N . ILE A 1 82 ? -0.344 -10.729 4.048 1.00 95.12 82 ILE A N 1
ATOM 631 C CA . ILE A 1 82 ? 0.147 -10.637 2.671 1.00 95.12 82 ILE A CA 1
ATOM 632 C C . ILE A 1 82 ? 0.201 -12.047 2.099 1.00 95.12 82 ILE A C 1
ATOM 634 O O . ILE A 1 82 ? 0.958 -12.891 2.577 1.00 95.12 82 ILE A O 1
ATOM 638 N N . VAL A 1 83 ? -0.591 -12.295 1.062 1.00 95.88 83 VAL A N 1
ATOM 639 C CA . VAL A 1 83 ? -0.573 -13.561 0.329 1.00 95.88 83 VAL A CA 1
ATOM 640 C C . VAL A 1 83 ? 0.212 -13.351 -0.957 1.00 95.88 83 VAL A C 1
ATOM 642 O O . VAL A 1 83 ? -0.115 -12.470 -1.752 1.00 95.88 83 VAL A O 1
ATOM 645 N N . LEU A 1 84 ? 1.254 -14.154 -1.158 1.00 94.75 84 LEU A N 1
ATOM 646 C CA . LEU A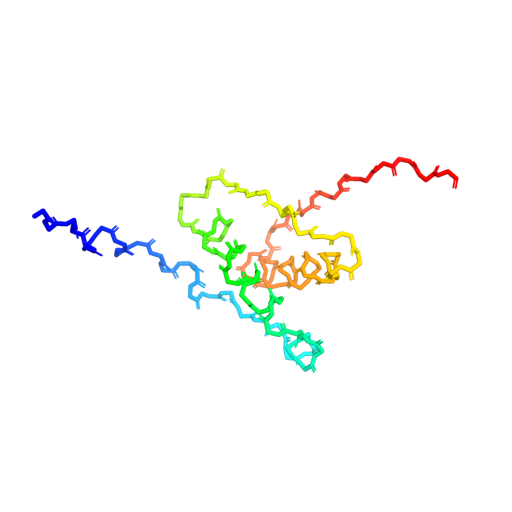 1 84 ? 2.048 -14.163 -2.382 1.00 94.75 84 LEU A CA 1
ATOM 647 C C . LEU A 1 84 ? 1.945 -15.536 -3.055 1.00 94.75 84 LEU A C 1
ATOM 649 O O . LEU A 1 84 ? 1.792 -16.545 -2.360 1.00 94.75 84 LEU A O 1
ATOM 653 N N . PRO A 1 85 ? 2.067 -15.608 -4.391 1.00 95.19 85 PRO A N 1
ATOM 654 C CA . PRO A 1 85 ? 2.308 -16.873 -5.069 1.00 95.19 85 PRO A CA 1
ATOM 655 C C . PRO A 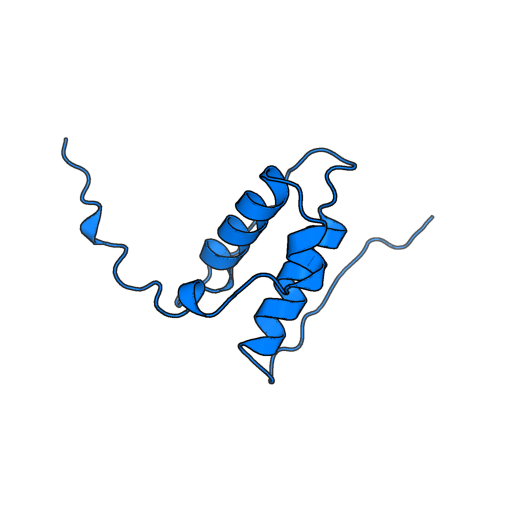1 85 ? 3.565 -17.548 -4.514 1.00 95.19 85 PRO A C 1
ATOM 657 O O . PRO A 1 85 ? 4.526 -16.878 -4.129 1.00 95.19 85 PRO A O 1
ATOM 660 N N . LYS A 1 86 ? 3.585 -18.883 -4.515 1.00 94.00 86 LYS A N 1
ATOM 661 C CA . LYS A 1 86 ? 4.818 -19.626 -4.252 1.00 94.00 86 LYS A CA 1
ATOM 662 C C . LYS A 1 86 ? 5.837 -19.253 -5.336 1.00 94.00 86 LYS A C 1
ATOM 664 O O . LYS A 1 86 ? 5.496 -19.284 -6.518 1.00 94.00 86 LYS A O 1
ATOM 669 N N . GLY A 1 87 ? 7.049 -18.876 -4.930 1.00 84.88 87 GLY A N 1
ATOM 670 C CA . GLY A 1 87 ? 8.139 -18.621 -5.873 1.00 84.88 87 GLY A CA 1
ATOM 671 C C . GLY A 1 87 ? 8.422 -19.849 -6.746 1.00 84.88 87 GLY A C 1
ATOM 672 O O . GLY A 1 87 ? 8.180 -20.979 -6.310 1.00 84.88 87 GLY A O 1
ATOM 673 N N . ILE A 1 88 ? 8.904 -19.600 -7.966 1.00 57.38 88 ILE A N 1
ATOM 674 C CA . ILE A 1 88 ? 9.559 -20.611 -8.811 1.00 57.38 88 ILE A CA 1
ATOM 675 C C . ILE A 1 88 ? 11.016 -20.718 -8.377 1.00 57.38 88 ILE A C 1
ATOM 677 O O . ILE A 1 88 ? 11.628 -19.645 -8.170 1.00 57.38 88 ILE A O 1
#